Protein AF-A0A2D8UFT5-F1 (afdb_monomer)

Secondary structure (DSSP, 8-state):
-----EETTEEHHHHHHHTTSS---TTT--TTHHHHHHHHHTT-GGGGS----HHHHHHHHHT-S---TTPEEEESSS-EETTEESSS-EEEEPPTT----TT------

Solvent-accessible surface area (backbone atoms only — not comparable to full-atom values): 7137 Å² total; per-residue (Å²): 140,87,86,87,54,65,61,89,92,44,45,52,68,49,48,43,17,41,59,10,76,43,82,61,66,64,88,85,50,68,90,38,52,66,35,34,51,50,12,44,75,70,40,27,63,67,46,56,54,91,77,78,53,74,73,55,56,57,47,55,71,70,64,65,66,93,70,72,88,75,49,52,70,48,57,81,61,72,65,70,59,85,98,40,56,81,39,92,59,62,47,75,51,72,68,90,84,79,78,85,66,99,76,82,75,86,80,85,131

Radius of gyration: 21.39 Å; Cα contacts (8 Å, |Δi|>4): 99; chains: 1; bounding box: 54×32×55 Å

pLDDT: mean 72.57, std 20.05, range [33.19, 95.56]

Sequence (109 aa):
MVGVCFVGQQSLNAETIRQGGTLAYCKYSRDYIAQEAAAKWDKIGILLGQFVSPWDWWRVKRLHPPVAVNCRKNCRKGKAYGNTCVRVAYTCQKPQGALVTQDNTVTFG

Foldseek 3Di:
DDDWDDDVPDTPVLVCLLQVNDDDDPPVHDPNVVSVVNCLVVLHDPSVDDDDDPVRVVVVVVPDPPDPPQWQWDAPDQDDDPSDGPDPDTDTDHPPPDDDDPPPDDDDD

Structure (mmCIF, N/CA/C/O backbone):
data_AF-A0A2D8UFT5-F1
#
_entry.id   AF-A0A2D8UFT5-F1
#
loop_
_atom_site.group_PDB
_atom_site.id
_atom_site.type_symbol
_atom_site.label_atom_id
_atom_site.label_alt_id
_atom_site.label_comp_id
_atom_site.label_asym_id
_atom_site.label_entity_id
_atom_site.label_seq_id
_atom_site.pdbx_PDB_ins_code
_atom_site.Cartn_x
_atom_site.Cartn_y
_atom_site.Cartn_z
_atom_site.occupancy
_atom_site.B_iso_or_equiv
_atom_site.auth_seq_id
_atom_site.auth_comp_id
_atom_site.auth_asym_id
_atom_site.auth_atom_id
_atom_site.pdbx_PDB_model_num
ATOM 1 N N . MET A 1 1 ? -4.709 -20.581 4.344 1.00 63.56 1 MET A N 1
ATOM 2 C CA . MET A 1 1 ? -6.062 -20.019 4.559 1.00 63.56 1 MET A CA 1
ATOM 3 C C . MET A 1 1 ? -6.003 -18.503 4.449 1.00 63.56 1 MET A C 1
ATOM 5 O O . MET A 1 1 ? -4.962 -17.942 4.766 1.00 63.56 1 MET A O 1
ATOM 9 N N . VAL A 1 2 ? -7.075 -17.864 3.982 1.00 84.25 2 VAL A N 1
ATOM 10 C CA . VAL A 1 2 ? -7.260 -16.402 4.002 1.00 84.25 2 VAL A CA 1
ATOM 11 C C . VAL A 1 2 ? -8.457 -16.132 4.911 1.00 84.25 2 VAL A C 1
ATOM 13 O O . VAL A 1 2 ? -9.444 -16.857 4.814 1.00 84.25 2 VAL A O 1
ATOM 16 N N . GLY A 1 3 ? -8.356 -15.150 5.806 1.00 90.50 3 GLY A N 1
ATOM 17 C CA . GLY A 1 3 ? -9.395 -14.831 6.787 1.00 90.50 3 GLY A CA 1
ATOM 18 C C . GLY A 1 3 ? -9.626 -13.328 6.912 1.00 90.50 3 GLY A C 1
ATOM 19 O O . GLY A 1 3 ? -8.769 -12.526 6.534 1.00 90.50 3 GLY A O 1
ATOM 20 N N . VAL A 1 4 ? -10.795 -12.957 7.435 1.00 91.44 4 VAL A N 1
ATOM 21 C CA . VAL A 1 4 ? -11.152 -11.566 7.734 1.00 91.44 4 VAL A CA 1
ATOM 22 C C . VAL A 1 4 ? -11.251 -11.390 9.242 1.00 91.44 4 VAL A C 1
ATOM 24 O O . VAL A 1 4 ? -11.932 -12.164 9.909 1.00 91.44 4 VAL A O 1
ATOM 27 N N . CYS A 1 5 ? -10.566 -10.376 9.767 1.00 92.38 5 CYS A N 1
ATOM 28 C CA . CYS A 1 5 ? -10.551 -10.061 11.191 1.00 92.38 5 CYS A CA 1
ATOM 29 C C . CYS A 1 5 ? -11.449 -8.856 11.484 1.00 92.38 5 CYS A C 1
ATOM 31 O O . CYS A 1 5 ? -11.441 -7.869 10.737 1.00 92.38 5 CYS A O 1
ATOM 33 N N . PHE A 1 6 ? -12.184 -8.927 12.594 1.00 95.19 6 PHE A N 1
ATOM 34 C CA . PHE A 1 6 ? -13.106 -7.886 13.034 1.00 95.19 6 PHE A CA 1
ATOM 35 C C . PHE A 1 6 ? -12.846 -7.491 14.486 1.00 95.19 6 PHE A C 1
ATOM 37 O O . PHE A 1 6 ? -12.515 -8.334 15.318 1.00 95.19 6 PHE A O 1
ATOM 44 N N . VAL A 1 7 ? -13.050 -6.209 14.782 1.00 95.56 7 VAL A N 1
ATOM 45 C CA . VAL A 1 7 ? -13.190 -5.678 16.140 1.00 95.56 7 VAL A CA 1
ATOM 46 C C . VAL A 1 7 ? -14.600 -5.100 16.234 1.00 95.56 7 VAL A C 1
ATOM 48 O O . VAL A 1 7 ? -14.913 -4.078 15.622 1.00 95.56 7 VAL A O 1
ATOM 51 N N . GLY A 1 8 ? -15.495 -5.806 16.929 1.00 94.00 8 GLY A N 1
ATOM 52 C CA . GLY A 1 8 ? -16.927 -5.507 16.887 1.00 94.00 8 GLY A CA 1
ATOM 53 C C . GLY A 1 8 ? -17.478 -5.625 15.461 1.00 94.00 8 GLY A C 1
ATOM 54 O O . GLY A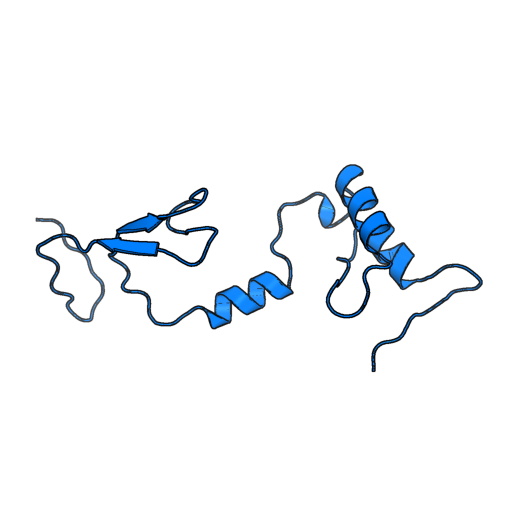 1 8 ? -17.388 -6.684 14.848 1.00 94.00 8 GLY A O 1
ATOM 55 N N . GLN A 1 9 ? -18.030 -4.531 14.933 1.00 91.56 9 GLN A N 1
ATOM 56 C CA . GLN A 1 9 ? -18.561 -4.452 13.562 1.00 91.56 9 GLN A CA 1
ATOM 57 C C . GLN A 1 9 ? -17.541 -3.908 12.543 1.00 91.56 9 GLN A C 1
ATOM 59 O O . GLN A 1 9 ? -17.836 -3.829 11.353 1.00 91.56 9 GLN A O 1
ATOM 64 N N . GLN A 1 10 ? -16.343 -3.511 12.983 1.00 91.19 10 GLN A N 1
ATOM 65 C CA . GLN A 1 10 ? -15.325 -2.942 12.100 1.00 91.19 10 GLN A CA 1
ATOM 66 C C . GLN A 1 10 ? -14.372 -4.022 11.594 1.00 91.19 10 GLN A C 1
ATOM 68 O O . GLN A 1 10 ? -13.798 -4.782 12.375 1.00 91.19 10 GLN A O 1
ATOM 73 N N . SER A 1 11 ? -14.168 -4.072 10.276 1.00 94.38 11 SER A N 1
ATOM 74 C CA . SER A 1 11 ? -13.145 -4.926 9.671 1.00 94.38 11 SER A CA 1
ATOM 75 C C . SER A 1 11 ? -11.774 -4.273 9.822 1.00 94.38 11 SER A C 1
ATOM 77 O O . SER A 1 11 ? -11.524 -3.219 9.235 1.00 94.38 11 SER A O 1
ATOM 79 N N . LEU A 1 12 ? -10.868 -4.927 10.553 1.00 93.88 12 LEU A N 1
ATOM 80 C CA . LEU A 1 12 ? -9.493 -4.447 10.726 1.00 93.88 12 LEU A CA 1
ATOM 81 C C . LEU A 1 12 ? -8.786 -4.326 9.369 1.00 93.88 12 LEU A C 1
ATOM 83 O O . LEU A 1 12 ? -8.119 -3.334 9.099 1.00 93.88 12 LEU A O 1
ATOM 87 N N . ASN A 1 13 ? -9.018 -5.301 8.487 1.00 93.19 13 ASN A N 1
ATOM 88 C CA . ASN A 1 13 ? -8.473 -5.318 7.132 1.00 93.19 13 ASN A CA 1
ATOM 89 C C . ASN A 1 13 ? -8.887 -4.073 6.333 1.00 93.19 13 ASN A C 1
ATOM 91 O O . ASN A 1 13 ? -8.057 -3.470 5.655 1.00 93.19 13 ASN A O 1
ATOM 95 N N . ALA A 1 14 ? -10.165 -3.686 6.415 1.00 93.88 14 ALA A N 1
ATOM 96 C CA . ALA A 1 14 ? -10.669 -2.501 5.726 1.00 93.88 14 ALA A CA 1
ATOM 97 C C . ALA A 1 14 ? -10.050 -1.221 6.298 1.00 93.88 14 ALA A C 1
ATOM 99 O O . ALA 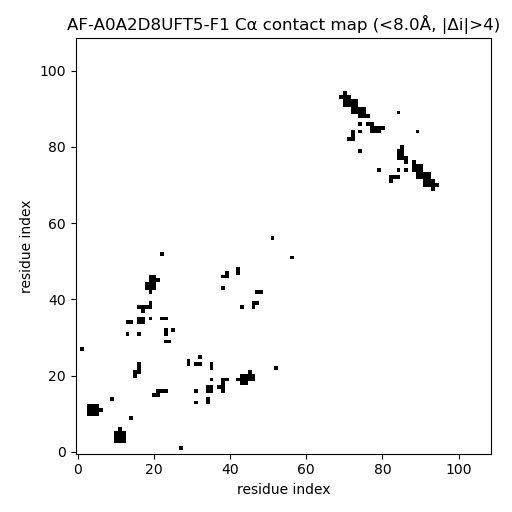A 1 14 ? -9.676 -0.324 5.543 1.00 93.88 14 ALA A O 1
ATOM 100 N N . GLU A 1 15 ? -9.921 -1.151 7.622 1.00 94.69 15 GLU A N 1
ATOM 101 C CA . GLU A 1 15 ? -9.434 0.040 8.306 1.00 94.69 15 GLU A CA 1
ATOM 102 C C . GLU A 1 15 ? -7.953 0.304 8.025 1.00 94.69 15 GLU A C 1
ATOM 104 O O . GLU A 1 15 ? -7.581 1.432 7.710 1.00 94.69 15 GLU A O 1
ATOM 109 N N . THR A 1 16 ? -7.103 -0.727 8.028 1.00 93.38 16 THR A N 1
ATOM 110 C CA . THR A 1 16 ? -5.678 -0.557 7.699 1.00 93.38 16 THR A CA 1
ATOM 111 C C . THR A 1 16 ? -5.469 -0.057 6.263 1.00 93.38 16 THR A C 1
ATOM 113 O O . THR A 1 16 ? -4.559 0.734 6.002 1.00 93.38 16 THR A O 1
ATOM 116 N N . ILE A 1 17 ? -6.324 -0.481 5.325 1.00 94.81 17 ILE A N 1
ATOM 117 C CA . ILE A 1 17 ? -6.298 0.002 3.936 1.00 94.81 17 ILE A CA 1
ATOM 118 C C . ILE A 1 17 ? -6.775 1.457 3.868 1.00 94.81 17 ILE A C 1
ATOM 120 O O . ILE A 1 17 ? -6.128 2.279 3.221 1.00 94.81 17 ILE A O 1
ATOM 124 N N . ARG A 1 18 ? -7.861 1.797 4.575 1.00 93.81 18 ARG A N 1
ATOM 125 C CA . ARG A 1 18 ? -8.406 3.162 4.642 1.00 93.81 18 ARG A CA 1
ATOM 126 C C . ARG A 1 18 ? -7.410 4.161 5.237 1.00 93.81 18 ARG A C 1
ATOM 128 O O . ARG A 1 18 ? -7.317 5.284 4.762 1.00 93.81 18 ARG A O 1
ATOM 135 N N . GLN A 1 19 ? -6.627 3.742 6.228 1.00 94.12 19 GLN A N 1
ATOM 136 C CA . GLN A 1 19 ? -5.546 4.545 6.814 1.00 94.12 19 GLN A CA 1
ATOM 137 C C . GLN A 1 19 ? -4.308 4.652 5.906 1.00 94.12 19 GLN A C 1
ATOM 139 O O . GLN A 1 19 ? -3.310 5.258 6.286 1.00 94.12 19 GLN A O 1
ATOM 144 N N . GLY A 1 20 ? -4.338 4.053 4.712 1.00 92.06 20 GLY A N 1
ATOM 145 C CA . GLY A 1 20 ? -3.274 4.172 3.723 1.00 92.06 20 GLY A CA 1
ATOM 146 C C . GLY A 1 20 ? -1.980 3.453 4.095 1.00 92.06 20 GLY A C 1
ATOM 147 O O . GLY A 1 20 ? -0.932 3.781 3.549 1.00 92.06 20 GLY A O 1
ATOM 148 N N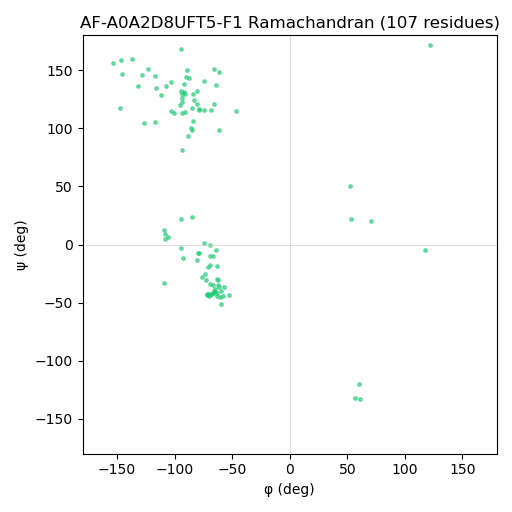 . GLY A 1 21 ? -2.029 2.481 5.012 1.00 88.88 21 GLY A N 1
ATOM 149 C CA . GLY A 1 21 ? -0.877 1.661 5.403 1.00 88.88 21 GLY A CA 1
ATOM 150 C C . GLY A 1 21 ? -0.750 0.351 4.620 1.00 88.88 21 GLY A C 1
ATOM 151 O O . GLY A 1 21 ? 0.258 -0.342 4.725 1.00 88.88 21 GLY A O 1
ATOM 152 N N . THR A 1 22 ? -1.771 -0.045 3.856 1.00 92.94 22 THR A N 1
ATOM 153 C CA . THR A 1 22 ? -1.826 -1.349 3.174 1.00 92.94 22 THR A CA 1
ATOM 154 C C . THR A 1 22 ? -2.551 -1.249 1.832 1.00 92.94 22 THR A C 1
ATOM 156 O O . THR A 1 22 ? -3.491 -0.477 1.676 1.00 92.94 22 THR A O 1
ATOM 159 N N . LEU A 1 23 ? -2.116 -2.052 0.857 1.00 92.88 23 LEU A N 1
ATOM 160 C CA . LEU A 1 23 ? -2.757 -2.194 -0.453 1.00 92.88 23 LEU A CA 1
ATOM 161 C C . LEU A 1 23 ? -3.864 -3.259 -0.441 1.00 92.88 23 LEU A C 1
ATOM 163 O O . LEU A 1 23 ? -3.681 -4.336 0.130 1.00 92.88 23 LEU A O 1
ATOM 167 N N . ALA A 1 24 ? -4.961 -3.027 -1.170 1.00 93.69 24 ALA A N 1
ATOM 168 C CA . ALA A 1 24 ? -6.005 -4.033 -1.355 1.00 93.69 24 ALA A CA 1
ATOM 169 C C . ALA A 1 24 ? -5.554 -5.138 -2.330 1.00 93.69 24 ALA A C 1
ATOM 171 O O . ALA A 1 24 ? -5.330 -4.911 -3.522 1.00 93.69 24 ALA A O 1
ATOM 172 N N . TYR A 1 25 ? -5.441 -6.376 -1.840 1.00 91.19 25 TYR A N 1
ATOM 173 C CA . TYR A 1 25 ? -5.003 -7.503 -2.665 1.00 91.19 25 TYR A CA 1
ATOM 174 C C . TYR A 1 25 ? -6.168 -8.204 -3.379 1.00 91.19 25 TY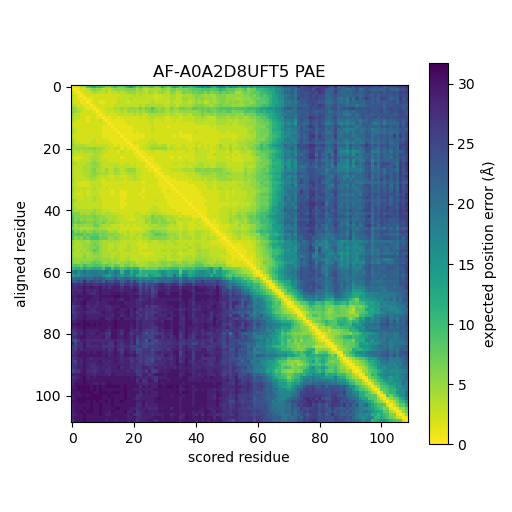R A C 1
ATOM 176 O O . TYR A 1 25 ? -6.766 -9.154 -2.874 1.00 91.19 25 TYR A O 1
ATOM 184 N N . CYS A 1 26 ? -6.432 -7.782 -4.616 1.00 90.44 26 CYS A N 1
ATOM 185 C CA . CYS A 1 26 ? -7.597 -8.205 -5.405 1.00 90.44 26 CYS A CA 1
ATOM 186 C C . CYS A 1 26 ? -7.605 -9.672 -5.886 1.00 90.44 26 CYS A C 1
ATOM 188 O O . CYS A 1 26 ? -8.539 -10.080 -6.577 1.00 90.44 26 CYS A O 1
ATOM 190 N N . LYS A 1 27 ? -6.575 -10.476 -5.578 1.00 89.50 27 LYS A N 1
ATOM 191 C CA . LYS A 1 27 ? -6.511 -11.886 -6.010 1.00 89.50 27 LYS A CA 1
ATOM 192 C C . LYS A 1 27 ? -7.550 -12.758 -5.302 1.00 89.50 27 LYS A C 1
ATOM 194 O O . LYS A 1 27 ? -8.023 -13.717 -5.902 1.00 89.50 27 LYS A O 1
ATOM 199 N N . TYR A 1 28 ? -7.860 -12.452 -4.042 1.00 87.94 28 TYR A N 1
ATOM 200 C CA . TYR A 1 28 ? -8.741 -13.282 -3.213 1.00 87.94 28 TYR A CA 1
ATOM 201 C C . TYR A 1 28 ? -10.099 -12.634 -2.938 1.00 87.94 28 TYR A C 1
ATOM 203 O O . TYR A 1 28 ? -11.091 -13.346 -2.853 1.00 87.94 28 TYR A O 1
ATOM 211 N N . SER A 1 29 ? -10.160 -11.306 -2.832 1.00 89.44 29 SER A N 1
ATOM 212 C CA . SER A 1 29 ? -11.413 -10.557 -2.699 1.00 89.44 29 SER A CA 1
ATOM 213 C C . SER A 1 29 ? -11.245 -9.135 -3.241 1.00 89.44 29 SER A C 1
ATOM 215 O O . SER A 1 29 ? -10.131 -8.617 -3.306 1.00 89.44 29 SER A O 1
ATOM 217 N N . ARG A 1 30 ? -12.358 -8.513 -3.643 1.00 92.62 30 ARG A N 1
ATOM 218 C CA . ARG A 1 30 ? -12.446 -7.130 -4.136 1.00 92.62 30 ARG A CA 1
ATOM 219 C C . ARG A 1 30 ? -13.126 -6.175 -3.150 1.00 92.62 30 ARG A C 1
ATOM 221 O O . ARG A 1 30 ? -13.294 -5.004 -3.476 1.00 92.62 30 ARG A O 1
ATOM 228 N N . ASP A 1 31 ? -13.465 -6.644 -1.953 1.00 92.81 31 ASP A N 1
ATOM 229 C CA . ASP A 1 31 ? -14.276 -5.896 -0.977 1.00 92.81 31 ASP A CA 1
ATOM 230 C C . ASP A 1 31 ? -13.608 -4.603 -0.478 1.00 92.81 31 ASP A C 1
ATOM 232 O O . ASP A 1 31 ? -14.281 -3.719 0.047 1.00 92.81 31 ASP A O 1
ATOM 236 N N . TYR A 1 32 ? -12.286 -4.480 -0.655 1.00 93.38 32 TYR A N 1
ATOM 237 C CA . TYR A 1 32 ? -11.486 -3.377 -0.114 1.00 93.38 32 TYR A CA 1
ATOM 238 C C . TYR A 1 32 ? -11.034 -2.324 -1.144 1.00 93.38 32 TYR A C 1
ATOM 240 O O . TYR A 1 32 ? -10.236 -1.441 -0.824 1.00 93.38 32 TYR A O 1
ATOM 248 N N . ILE A 1 33 ? -11.508 -2.409 -2.394 1.00 93.88 33 ILE A N 1
ATOM 249 C CA . ILE A 1 33 ? -11.093 -1.492 -3.474 1.00 93.88 33 ILE A CA 1
ATOM 250 C C . ILE A 1 33 ? -11.527 -0.050 -3.182 1.00 93.88 33 ILE A C 1
ATOM 252 O O . ILE A 1 33 ? -10.785 0.888 -3.470 1.00 93.88 33 ILE A O 1
ATOM 256 N N . ALA A 1 34 ? -12.715 0.138 -2.605 1.00 94.44 34 ALA A N 1
ATOM 257 C CA . ALA A 1 34 ? -13.246 1.469 -2.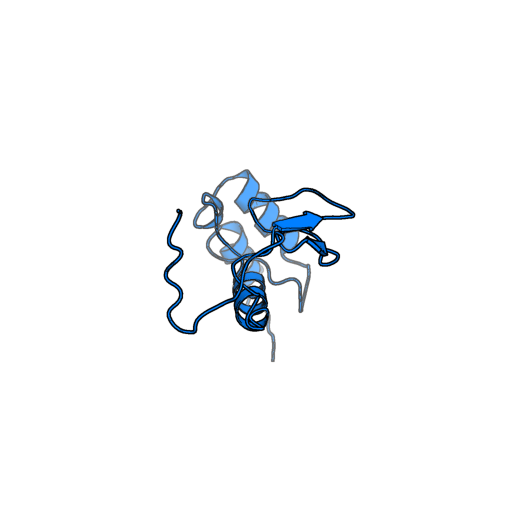316 1.00 94.44 34 ALA A CA 1
ATOM 258 C C . ALA A 1 34 ? -12.408 2.201 -1.254 1.00 94.44 34 ALA A C 1
ATOM 260 O O . ALA A 1 34 ? -12.127 3.388 -1.389 1.00 94.44 34 ALA A O 1
ATOM 261 N N . GLN A 1 35 ? -11.956 1.477 -0.233 1.00 94.81 35 GLN A N 1
ATOM 262 C CA . GLN A 1 35 ? -11.133 1.974 0.865 1.00 94.81 35 GLN A CA 1
ATOM 263 C C . GLN A 1 35 ? -9.746 2.367 0.357 1.00 94.81 35 GLN A C 1
ATOM 265 O O . GLN A 1 35 ? -9.237 3.424 0.715 1.00 94.81 35 GLN A O 1
ATOM 270 N N . GLU A 1 36 ? -9.157 1.551 -0.523 1.00 93.56 36 GLU A N 1
ATOM 271 C CA . GLU A 1 36 ? -7.882 1.877 -1.166 1.00 93.56 36 GLU A CA 1
ATOM 272 C C . GLU A 1 36 ? -8.015 3.109 -2.076 1.00 93.56 36 GLU A C 1
ATOM 274 O O . GLU A 1 36 ? -7.132 3.966 -2.090 1.00 93.56 36 GLU A O 1
ATOM 279 N N . ALA A 1 37 ? -9.112 3.216 -2.833 1.00 92.81 37 ALA A N 1
ATOM 280 C CA . ALA A 1 37 ? -9.377 4.367 -3.692 1.00 92.81 37 ALA A CA 1
ATOM 281 C C . ALA A 1 37 ? -9.531 5.660 -2.879 1.00 92.81 37 ALA A C 1
ATOM 283 O O . ALA A 1 37 ? -8.919 6.666 -3.236 1.00 92.81 37 ALA A O 1
ATOM 284 N N . ALA A 1 38 ? -10.272 5.613 -1.767 1.00 93.81 38 ALA A N 1
ATOM 285 C CA . ALA A 1 38 ? -10.405 6.735 -0.842 1.00 93.81 38 ALA A CA 1
ATOM 286 C C . ALA A 1 38 ? -9.039 7.154 -0.276 1.00 93.81 38 ALA A C 1
ATOM 288 O O . ALA A 1 38 ? -8.636 8.302 -0.426 1.00 93.81 38 ALA A O 1
ATOM 289 N N . ALA A 1 39 ? -8.260 6.206 0.249 1.00 93.12 39 ALA A N 1
ATOM 290 C CA . ALA A 1 39 ? -6.944 6.497 0.816 1.00 93.12 39 ALA A CA 1
ATOM 291 C C . ALA A 1 39 ? -5.936 7.038 -0.223 1.00 93.12 39 ALA A C 1
ATOM 293 O O . ALA A 1 39 ? -5.061 7.836 0.118 1.00 93.12 39 ALA A O 1
ATOM 294 N N . LYS A 1 40 ? -6.065 6.651 -1.502 1.00 90.75 40 LYS A N 1
ATOM 295 C CA . LYS A 1 40 ? -5.295 7.229 -2.620 1.00 90.75 40 LYS A CA 1
ATOM 296 C C . LYS A 1 40 ? -5.722 8.654 -2.957 1.00 90.75 40 LYS A C 1
ATOM 298 O O . LYS A 1 40 ? -4.858 9.486 -3.223 1.00 90.75 40 LYS A O 1
ATOM 303 N N . TRP A 1 41 ? -7.025 8.933 -2.987 1.00 92.56 41 TRP A N 1
ATOM 304 C CA . TRP A 1 41 ? -7.542 10.286 -3.216 1.00 92.56 41 TRP A CA 1
ATOM 305 C C . TRP A 1 41 ? -7.130 11.241 -2.101 1.00 92.56 41 TRP A C 1
ATOM 307 O O . TRP A 1 41 ? -6.651 12.338 -2.387 1.00 92.56 41 TRP A O 1
ATOM 317 N N . ASP A 1 42 ? -7.204 10.770 -0.860 1.00 93.06 42 ASP A N 1
ATOM 318 C CA . ASP A 1 42 ? -6.826 11.523 0.334 1.00 93.06 42 ASP A CA 1
ATOM 319 C C . ASP A 1 42 ? -5.302 11.563 0.556 1.00 93.06 42 ASP A C 1
ATOM 321 O O . ASP A 1 42 ? -4.812 12.288 1.420 1.00 93.06 42 ASP A O 1
ATOM 325 N N . LYS A 1 43 ? -4.537 10.805 -0.245 1.00 88.88 43 LYS A N 1
ATOM 326 C CA . LYS A 1 43 ? -3.070 10.706 -0.199 1.00 88.88 43 LYS A CA 1
ATOM 327 C C . LYS A 1 43 ? -2.537 10.374 1.201 1.00 88.88 43 LYS A C 1
ATOM 329 O O . LYS A 1 43 ? -1.627 11.029 1.710 1.00 88.88 43 LYS A O 1
ATOM 334 N N . ILE A 1 44 ? -3.102 9.342 1.820 1.00 90.75 44 ILE A N 1
ATOM 335 C CA . ILE A 1 44 ? -2.774 8.941 3.192 1.00 90.75 44 ILE A CA 1
ATOM 336 C C . ILE A 1 44 ? -1.656 7.890 3.194 1.00 90.75 44 ILE A C 1
ATOM 338 O O . ILE A 1 44 ? -1.655 6.951 2.396 1.00 90.75 44 ILE A O 1
ATOM 342 N N . GLY A 1 45 ? -0.709 8.023 4.125 1.00 88.88 45 GLY A N 1
ATOM 343 C CA . GLY A 1 45 ? 0.296 6.996 4.406 1.00 88.88 45 GLY A CA 1
ATOM 344 C C . GLY A 1 45 ? 1.195 6.682 3.207 1.00 88.88 45 GLY A C 1
ATOM 345 O O . GLY A 1 45 ? 1.704 7.580 2.537 1.00 88.88 45 GLY A O 1
ATOM 346 N N . ILE A 1 46 ? 1.390 5.392 2.920 1.00 88.25 46 ILE A N 1
ATOM 347 C CA . ILE A 1 46 ? 2.245 4.942 1.808 1.00 88.25 46 ILE A CA 1
ATOM 348 C C . ILE A 1 46 ? 1.642 5.270 0.436 1.00 88.25 46 ILE A C 1
ATOM 350 O O . ILE A 1 46 ? 2.360 5.294 -0.562 1.00 88.25 46 ILE A O 1
ATOM 354 N N . LEU A 1 47 ? 0.336 5.557 0.379 1.00 87.19 47 LEU A N 1
ATOM 355 C CA . LEU A 1 47 ? -0.383 5.881 -0.854 1.00 87.19 47 LEU A CA 1
ATOM 356 C C . LEU A 1 47 ? -0.173 7.334 -1.312 1.00 87.19 47 LEU A C 1
ATOM 358 O O . LEU A 1 47 ? -0.574 7.676 -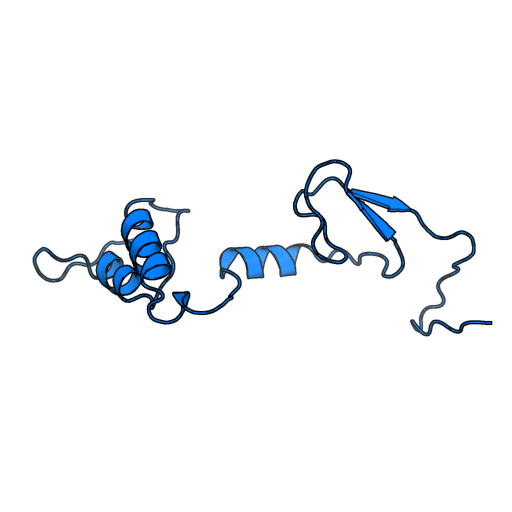2.422 1.00 87.19 47 LEU A O 1
ATOM 362 N N . LEU A 1 48 ? 0.486 8.172 -0.502 1.00 88.69 48 LEU A N 1
ATOM 363 C CA . LEU A 1 48 ? 0.942 9.512 -0.893 1.00 88.69 48 LEU A CA 1
ATOM 364 C C . LEU A 1 48 ? 2.044 9.463 -1.966 1.00 88.69 48 LEU A C 1
ATOM 366 O O . LEU A 1 48 ? 2.142 10.356 -2.809 1.00 88.69 48 LEU A O 1
ATOM 370 N N . GLY A 1 49 ? 2.904 8.444 -1.900 1.00 84.81 49 GLY A N 1
ATOM 371 C CA . GLY A 1 49 ? 4.096 8.318 -2.731 1.00 84.81 49 GLY A CA 1
ATOM 372 C C . GLY A 1 49 ? 3.886 7.481 -3.991 1.00 84.81 49 GLY A C 1
ATOM 373 O O . GLY A 1 49 ? 2.903 6.760 -4.151 1.00 84.81 49 GLY A O 1
ATOM 374 N N . GLN A 1 50 ? 4.868 7.536 -4.891 1.00 83.12 50 GLN A N 1
ATOM 375 C CA . GLN A 1 50 ? 4.957 6.579 -5.990 1.00 83.12 50 GLN A CA 1
ATOM 376 C C . GLN A 1 50 ? 5.648 5.315 -5.496 1.00 83.12 50 GLN A C 1
ATOM 378 O O . GLN A 1 50 ? 6.777 5.365 -5.011 1.00 83.12 50 GLN A O 1
ATOM 383 N N . PHE A 1 51 ? 4.990 4.173 -5.646 1.00 86.25 51 PHE A N 1
ATOM 38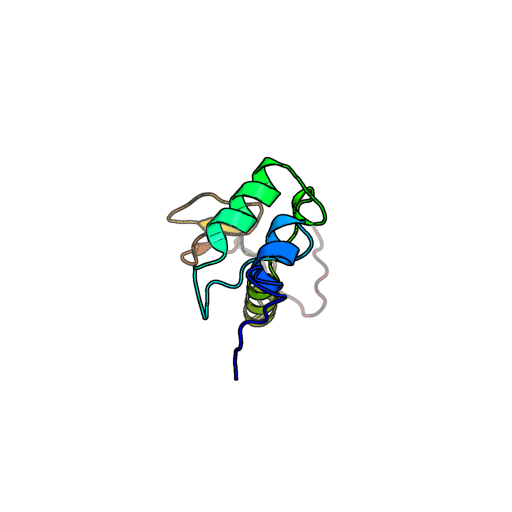4 C CA . PHE A 1 51 ? 5.587 2.889 -5.323 1.00 86.25 51 PHE A CA 1
ATOM 385 C C . PHE A 1 51 ? 5.073 1.798 -6.256 1.00 86.25 51 PHE A C 1
ATOM 387 O O . PHE A 1 51 ? 4.021 1.918 -6.886 1.00 86.25 51 PHE A O 1
ATOM 394 N N . VAL A 1 52 ? 5.846 0.722 -6.353 1.00 84.56 52 VAL A N 1
ATOM 395 C CA . VAL A 1 52 ? 5.476 -0.465 -7.121 1.00 84.56 52 VAL A CA 1
ATOM 396 C C . VAL A 1 52 ? 4.757 -1.424 -6.187 1.00 84.56 52 VAL A C 1
ATOM 398 O O . VAL A 1 52 ? 5.245 -1.722 -5.097 1.00 84.56 52 VAL A O 1
ATOM 401 N N . SER A 1 53 ? 3.603 -1.930 -6.614 1.00 86.44 53 SER A N 1
ATOM 402 C CA . SER A 1 53 ? 2.875 -2.915 -5.823 1.00 86.44 53 SER A CA 1
ATOM 403 C C . SER A 1 53 ? 3.720 -4.193 -5.620 1.00 86.44 53 SER A C 1
ATOM 405 O O . SER A 1 53 ? 4.485 -4.587 -6.511 1.00 86.44 53 SER A O 1
ATOM 407 N N . PRO A 1 54 ? 3.578 -4.902 -4.485 1.00 85.12 54 PRO A N 1
ATOM 408 C CA . PRO A 1 54 ? 4.370 -6.103 -4.214 1.00 85.12 54 PRO A CA 1
ATOM 409 C C . PRO A 1 54 ? 4.234 -7.189 -5.293 1.00 85.12 54 PRO A C 1
ATOM 411 O O . PRO A 1 54 ? 5.208 -7.854 -5.648 1.00 85.12 54 PRO A O 1
ATOM 414 N N . TRP A 1 55 ? 3.035 -7.356 -5.861 1.00 85.06 55 TRP A N 1
ATOM 415 C CA . TRP A 1 55 ? 2.791 -8.349 -6.909 1.00 85.06 55 TRP A CA 1
ATOM 416 C C . TRP A 1 55 ? 3.405 -7.961 -8.258 1.00 85.06 55 TRP A C 1
ATOM 418 O O . TRP A 1 55 ? 3.803 -8.848 -9.017 1.00 85.06 55 TRP A O 1
ATOM 428 N N . ASP A 1 56 ? 3.520 -6.666 -8.559 1.00 84.06 56 ASP A N 1
ATOM 429 C CA . ASP A 1 56 ? 4.222 -6.191 -9.753 1.00 84.06 56 ASP A CA 1
ATOM 430 C C . ASP A 1 56 ? 5.731 -6.372 -9.612 1.00 84.06 56 ASP A C 1
ATOM 432 O O . ASP A 1 56 ? 6.364 -6.917 -10.519 1.00 84.06 56 ASP A O 1
ATOM 436 N N . TRP A 1 57 ? 6.295 -6.043 -8.446 1.00 81.38 57 TRP A N 1
ATOM 437 C CA . TRP A 1 57 ? 7.713 -6.263 -8.141 1.00 81.38 57 TRP A CA 1
ATOM 438 C C . TRP A 1 57 ? 8.141 -7.718 -8.390 1.00 81.38 57 TRP A C 1
ATOM 440 O O . TRP A 1 57 ? 9.165 -7.990 -9.023 1.00 81.38 57 TRP A O 1
ATOM 450 N N . TRP A 1 58 ? 7.318 -8.679 -7.963 1.00 78.31 58 TRP A N 1
ATOM 451 C CA . TRP A 1 58 ? 7.606 -10.106 -8.136 1.00 78.31 58 TRP A CA 1
ATOM 452 C C . TRP A 1 58 ? 7.430 -10.601 -9.570 1.00 78.31 58 TRP A C 1
ATOM 454 O O . TRP A 1 58 ? 8.028 -11.611 -9.951 1.00 78.31 58 TRP A O 1
ATOM 464 N N . ARG A 1 59 ? 6.594 -9.938 -10.376 1.00 78.25 59 ARG A N 1
ATOM 465 C CA . ARG A 1 59 ? 6.495 -10.238 -11.809 1.00 78.25 59 ARG A CA 1
ATOM 466 C C . ARG A 1 59 ? 7.738 -9.758 -12.542 1.00 78.25 59 ARG A C 1
ATOM 468 O O . ARG A 1 59 ? 8.283 -10.521 -13.327 1.00 78.25 59 ARG A O 1
ATOM 475 N N . VAL A 1 60 ? 8.231 -8.561 -12.230 1.00 67.19 60 VAL A N 1
ATOM 476 C CA . VAL A 1 60 ? 9.427 -7.996 -12.874 1.00 67.19 60 VAL A CA 1
ATOM 477 C C . VAL A 1 60 ? 10.661 -8.878 -12.651 1.00 67.19 60 VAL A C 1
ATOM 479 O O . VAL A 1 60 ? 11.336 -9.207 -13.620 1.00 67.19 60 VAL A O 1
ATOM 482 N N . LYS A 1 61 ? 10.910 -9.372 -11.427 1.00 61.44 61 LYS A N 1
ATOM 483 C CA . LYS A 1 61 ? 12.044 -10.288 -11.171 1.00 61.44 61 LYS A CA 1
ATOM 484 C C . LYS A 1 61 ? 11.963 -11.617 -11.931 1.00 61.44 61 LYS A C 1
ATOM 486 O O . LYS A 1 61 ? 12.995 -12.185 -12.269 1.00 61.44 61 LYS A O 1
ATOM 491 N N . ARG A 1 62 ? 10.753 -12.114 -12.203 1.00 56.31 62 ARG A N 1
ATOM 492 C CA . ARG A 1 62 ? 10.536 -13.343 -12.988 1.00 56.31 62 ARG A CA 1
ATOM 493 C C . ARG A 1 62 ? 10.631 -13.121 -14.500 1.00 56.31 62 ARG A C 1
ATOM 495 O O . ARG A 1 62 ? 10.727 -14.090 -15.241 1.00 56.31 62 ARG A O 1
ATOM 502 N N . LEU A 1 63 ? 10.622 -11.867 -14.952 1.00 55.62 63 LEU A N 1
ATOM 503 C CA . LEU A 1 63 ? 10.738 -11.475 -16.357 1.00 55.62 63 LEU A CA 1
ATOM 504 C C . LEU A 1 63 ? 12.183 -11.141 -16.771 1.00 55.62 63 LEU A C 1
ATOM 506 O O . LEU A 1 63 ? 12.371 -10.469 -17.782 1.00 55.62 63 LEU A O 1
ATOM 510 N N . HIS A 1 64 ? 13.199 -11.633 -16.053 1.00 49.22 64 HIS A N 1
ATOM 511 C CA . HIS A 1 64 ? 14.573 -11.688 -16.563 1.00 49.22 64 HIS A CA 1
ATOM 512 C C . HIS A 1 64 ? 14.876 -13.052 -17.224 1.00 49.22 64 HIS A C 1
ATOM 514 O O . HIS A 1 64 ? 15.542 -13.887 -16.617 1.00 49.22 64 HIS A O 1
ATOM 520 N N . PRO A 1 65 ? 14.491 -13.307 -18.487 1.00 53.12 65 PRO A N 1
ATOM 521 C CA . PRO A 1 65 ? 15.459 -13.862 -19.421 1.00 53.12 65 PRO A CA 1
ATOM 522 C C . PRO A 1 65 ? 16.553 -12.802 -19.661 1.00 53.12 65 PRO A C 1
ATOM 524 O O . PRO A 1 65 ? 16.256 -11.607 -19.561 1.00 53.12 65 PRO A O 1
ATOM 527 N N . PRO A 1 66 ? 17.803 -13.176 -19.978 1.00 48.53 66 PRO A N 1
ATOM 528 C CA . PRO A 1 66 ? 18.831 -12.206 -20.340 1.00 48.53 66 PRO A CA 1
ATOM 529 C C . PRO A 1 66 ? 18.377 -11.459 -21.602 1.00 48.53 66 PRO A C 1
ATOM 531 O O . PRO A 1 66 ? 18.466 -11.965 -22.719 1.00 48.53 66 PRO A O 1
ATOM 534 N N . VAL A 1 67 ? 17.813 -10.263 -21.434 1.00 51.28 67 VAL A N 1
ATOM 535 C CA . VAL A 1 67 ? 17.428 -9.411 -22.557 1.00 51.28 67 VAL A CA 1
ATOM 536 C C . VAL A 1 67 ? 18.704 -8.753 -23.058 1.00 51.28 67 VAL A C 1
ATOM 538 O O . VAL A 1 67 ? 19.328 -7.984 -22.332 1.00 51.28 67 VAL A O 1
ATOM 541 N N . ALA A 1 68 ? 19.081 -9.069 -24.298 1.00 54.66 68 ALA A N 1
ATOM 542 C CA . ALA A 1 68 ? 20.191 -8.447 -25.007 1.00 54.66 68 ALA A CA 1
ATOM 543 C C . ALA A 1 68 ? 20.129 -6.915 -24.856 1.00 54.66 68 ALA A C 1
ATOM 545 O O . ALA A 1 68 ? 19.190 -6.258 -25.313 1.00 54.66 68 ALA A O 1
ATOM 546 N N . VAL A 1 69 ? 21.135 -6.370 -24.175 1.00 52.47 69 VAL A N 1
ATOM 547 C CA . VAL A 1 69 ? 21.167 -5.012 -23.608 1.00 52.47 69 VAL A CA 1
ATOM 548 C C . VAL A 1 69 ? 21.179 -3.912 -24.683 1.00 52.47 69 VAL A C 1
ATOM 550 O O . VAL A 1 69 ? 20.967 -2.746 -24.375 1.00 52.47 69 VAL A O 1
ATOM 553 N N . ASN A 1 70 ? 21.355 -4.254 -25.964 1.00 59.56 70 ASN A N 1
ATOM 554 C CA . ASN A 1 70 ? 21.517 -3.271 -27.041 1.00 59.56 70 ASN A CA 1
ATOM 555 C C . ASN A 1 70 ? 20.325 -3.127 -27.997 1.00 59.56 70 ASN A C 1
ATOM 557 O O . ASN A 1 70 ? 20.456 -2.470 -29.031 1.00 59.56 70 ASN A O 1
ATOM 561 N N . CYS A 1 71 ? 19.174 -3.733 -27.702 1.00 56.56 71 CYS A N 1
ATOM 562 C CA . CYS A 1 71 ? 18.070 -3.688 -28.650 1.00 56.56 71 CYS A CA 1
ATOM 563 C C . CYS A 1 71 ? 17.083 -2.543 -28.396 1.00 56.56 71 CYS A C 1
ATOM 565 O O . CYS A 1 71 ? 16.439 -2.478 -27.345 1.00 56.56 71 CYS A O 1
ATOM 567 N N . ARG A 1 72 ? 16.891 -1.682 -29.406 1.00 60.47 72 ARG A N 1
ATOM 568 C CA . ARG A 1 72 ? 15.848 -0.649 -29.402 1.00 60.47 72 ARG A CA 1
ATOM 569 C C . ARG A 1 72 ? 14.479 -1.328 -29.497 1.00 60.47 72 ARG A C 1
ATOM 571 O O . ARG A 1 72 ? 14.178 -2.010 -30.480 1.00 60.47 72 ARG A O 1
ATOM 578 N N . LYS A 1 73 ? 13.660 -1.179 -28.451 1.00 60.22 73 LYS A N 1
ATOM 579 C CA . LYS A 1 73 ? 12.323 -1.785 -28.386 1.00 60.22 73 LYS A CA 1
ATOM 580 C C . LYS A 1 73 ? 11.306 -0.887 -29.082 1.00 60.22 73 LYS A C 1
ATOM 582 O O . LYS A 1 73 ? 11.034 0.213 -28.611 1.00 60.22 73 LYS A O 1
ATOM 587 N N . ASN A 1 74 ? 10.686 -1.392 -30.144 1.00 64.69 74 ASN A N 1
ATOM 588 C CA . ASN A 1 74 ? 9.560 -0.728 -30.795 1.00 64.69 74 ASN A CA 1
ATOM 589 C C . ASN A 1 74 ? 8.256 -1.389 -30.327 1.00 64.69 74 ASN A C 1
ATOM 591 O O . ASN A 1 74 ? 8.006 -2.566 -30.609 1.00 64.69 74 ASN A O 1
ATOM 595 N N . CYS A 1 75 ? 7.430 -0.645 -29.588 1.00 61.25 75 CYS A N 1
ATOM 596 C CA . CYS A 1 75 ? 6.137 -1.121 -29.099 1.00 61.25 75 CYS A CA 1
ATOM 597 C C . CYS A 1 75 ? 5.093 -1.023 -30.221 1.00 61.25 75 CYS A C 1
ATOM 599 O O . CYS A 1 75 ? 4.825 0.069 -30.715 1.00 61.25 75 CYS A O 1
ATOM 601 N N . ARG A 1 76 ? 4.471 -2.143 -30.620 1.00 58.44 76 ARG A N 1
ATOM 602 C CA . ARG A 1 76 ? 3.469 -2.135 -31.709 1.00 58.44 76 ARG A CA 1
ATOM 603 C C . ARG A 1 76 ? 2.104 -1.582 -31.275 1.00 58.44 76 ARG A C 1
ATOM 605 O O . ARG A 1 76 ? 1.366 -1.073 -32.110 1.00 58.44 76 ARG A O 1
ATOM 612 N N . LYS A 1 77 ? 1.742 -1.711 -29.989 1.00 51.19 77 LYS A N 1
ATOM 613 C CA . LYS A 1 77 ? 0.474 -1.216 -29.413 1.00 51.19 77 LYS A CA 1
ATOM 614 C C . LYS A 1 77 ? 0.656 -0.782 -27.949 1.00 51.19 77 LYS A C 1
ATOM 616 O O . LYS A 1 77 ? 0.922 -1.627 -27.096 1.00 51.19 77 LYS A O 1
ATOM 621 N N . GLY A 1 78 ? 0.437 0.502 -27.649 1.00 54.69 78 GLY A N 1
ATOM 622 C CA . GLY A 1 78 ? 0.423 1.068 -26.286 1.00 54.69 78 GLY A CA 1
ATOM 623 C C . GLY A 1 78 ? 1.443 2.191 -26.051 1.00 54.69 78 GLY A C 1
ATOM 624 O O . GLY A 1 78 ? 2.284 2.455 -26.905 1.00 54.69 78 GLY A O 1
ATOM 625 N N . LYS A 1 79 ? 1.355 2.859 -24.889 1.00 48.66 79 LYS A N 1
ATOM 626 C CA . LYS A 1 79 ? 2.312 3.900 -24.476 1.00 48.66 79 LYS A CA 1
ATOM 627 C C . LYS A 1 79 ? 3.644 3.268 -24.045 1.00 48.66 79 LYS A C 1
ATOM 629 O O . LYS A 1 79 ? 3.647 2.213 -23.407 1.00 48.66 79 LYS A O 1
ATOM 634 N N . ALA A 1 80 ? 4.754 3.908 -24.402 1.00 55.78 80 ALA A N 1
ATOM 635 C CA . ALA A 1 80 ? 6.090 3.549 -23.935 1.00 55.78 80 ALA A CA 1
ATOM 636 C C . ALA A 1 80 ? 6.418 4.316 -22.646 1.00 55.78 80 ALA A C 1
ATOM 638 O O . ALA A 1 80 ? 6.035 5.478 -22.506 1.00 55.78 80 ALA A O 1
ATOM 639 N N . TYR A 1 81 ? 7.133 3.675 -21.723 1.00 50.19 81 TYR A N 1
ATOM 640 C CA . TYR A 1 81 ? 7.749 4.336 -20.573 1.00 50.19 81 TYR A CA 1
ATOM 641 C C . TYR A 1 81 ? 9.236 3.965 -20.551 1.00 50.19 81 TYR A C 1
ATOM 643 O O . TYR A 1 81 ? 9.600 2.824 -20.249 1.00 50.19 81 TYR A O 1
ATOM 651 N N . GLY A 1 82 ? 10.092 4.906 -20.961 1.00 64.19 82 GLY A N 1
ATOM 652 C CA . GLY A 1 82 ? 11.518 4.654 -21.188 1.00 64.19 82 GLY A CA 1
ATOM 653 C C . GLY A 1 82 ? 11.757 3.527 -22.204 1.00 64.19 82 GLY A C 1
ATOM 654 O O . GLY A 1 82 ? 11.110 3.472 -23.248 1.00 64.19 82 GLY A O 1
ATOM 655 N N . ASN A 1 83 ? 12.638 2.581 -21.865 1.00 59.41 83 ASN A N 1
ATOM 656 C CA . ASN A 1 83 ? 12.984 1.418 -22.702 1.00 59.41 83 ASN A CA 1
ATOM 657 C C . ASN A 1 83 ? 12.019 0.225 -22.522 1.00 59.41 83 ASN A C 1
ATOM 659 O O . ASN A 1 83 ? 12.391 -0.935 -22.748 1.00 59.41 83 ASN A O 1
ATOM 663 N N . THR A 1 84 ? 10.788 0.482 -22.070 1.00 51.91 84 THR A N 1
ATOM 664 C CA . THR A 1 84 ? 9.824 -0.558 -21.689 1.00 51.91 84 THR A CA 1
ATOM 665 C C . THR A 1 84 ? 8.455 -0.315 -22.323 1.00 51.91 84 THR A C 1
ATOM 667 O O . THR A 1 84 ? 7.943 0.805 -22.342 1.00 51.91 84 THR A O 1
ATOM 670 N N . CYS A 1 85 ? 7.844 -1.390 -22.832 1.00 61.28 85 CYS A N 1
ATOM 671 C CA . CYS A 1 85 ? 6.478 -1.382 -23.352 1.00 61.28 85 CYS A CA 1
ATOM 672 C C . CYS A 1 85 ? 5.495 -1.814 -22.257 1.00 61.28 85 CYS A C 1
ATOM 674 O O . CYS A 1 85 ? 5.693 -2.847 -21.622 1.00 61.28 85 CYS A O 1
ATOM 676 N N . VAL A 1 86 ? 4.404 -1.063 -22.077 1.00 55.59 86 VAL A N 1
ATOM 677 C CA . VAL A 1 86 ? 3.353 -1.371 -21.083 1.00 55.59 86 VAL A CA 1
ATOM 678 C C . VAL A 1 86 ? 2.515 -2.607 -21.479 1.00 55.59 86 VAL A C 1
ATOM 680 O O . VAL A 1 86 ? 1.887 -3.233 -20.629 1.00 55.59 86 VAL A O 1
ATOM 683 N N . ARG A 1 87 ? 2.528 -3.014 -22.760 1.00 50.53 87 ARG A N 1
ATOM 684 C CA . ARG A 1 87 ? 1.992 -4.302 -23.246 1.00 50.53 87 ARG A CA 1
ATOM 685 C C . ARG A 1 87 ? 3.118 -5.153 -23.841 1.00 50.53 87 ARG A C 1
ATOM 687 O O . ARG A 1 87 ? 4.025 -4.623 -24.473 1.00 50.53 87 ARG A O 1
ATOM 694 N N . VAL A 1 88 ? 3.030 -6.473 -23.663 1.00 53.78 88 VAL A N 1
ATOM 695 C CA . VAL A 1 88 ? 4.129 -7.447 -23.868 1.00 53.78 88 VAL A CA 1
ATOM 696 C C . VAL A 1 88 ? 4.544 -7.635 -25.343 1.00 53.78 88 VAL A C 1
ATOM 698 O O . VAL A 1 88 ? 5.580 -8.227 -25.620 1.00 53.78 88 VAL A O 1
ATOM 701 N N . ALA A 1 89 ? 3.792 -7.105 -26.313 1.00 52.75 89 ALA A N 1
ATOM 702 C CA . ALA A 1 89 ? 4.138 -7.221 -27.731 1.00 52.75 89 ALA A CA 1
ATOM 703 C C . ALA A 1 89 ? 5.119 -6.116 -28.170 1.00 52.75 89 ALA A C 1
ATOM 705 O O . ALA A 1 89 ? 4.709 -4.995 -28.493 1.00 52.75 89 ALA A O 1
ATOM 706 N N . TYR A 1 90 ? 6.411 -6.446 -28.222 1.00 58.47 90 TYR A N 1
ATOM 707 C CA . TYR A 1 90 ? 7.460 -5.580 -28.767 1.00 58.47 90 TYR A CA 1
ATOM 708 C C . TYR A 1 90 ? 8.231 -6.268 -29.896 1.00 58.47 90 TYR A C 1
ATOM 710 O O . TYR A 1 90 ? 8.369 -7.488 -29.924 1.00 58.47 90 TYR A O 1
ATOM 718 N N . THR A 1 91 ? 8.752 -5.469 -30.827 1.00 59.56 91 THR A N 1
ATOM 719 C CA . THR A 1 91 ? 9.763 -5.911 -31.796 1.00 59.56 91 THR A CA 1
ATOM 720 C C . THR A 1 91 ? 11.109 -5.309 -31.461 1.00 59.56 91 THR A C 1
ATOM 722 O O . THR A 1 91 ? 11.199 -4.122 -31.148 1.00 59.56 91 THR A O 1
ATOM 725 N N . CYS A 1 92 ? 12.144 -6.133 -31.541 1.00 54.47 92 CYS A N 1
ATOM 726 C CA . CYS A 1 92 ? 13.526 -5.747 -31.325 1.00 54.47 92 CYS A CA 1
ATOM 727 C C . CYS A 1 92 ? 14.182 -5.441 -32.683 1.00 54.47 92 CYS A C 1
ATOM 729 O O . CYS A 1 92 ? 14.211 -6.309 -33.553 1.00 54.47 92 CYS A O 1
ATOM 731 N N . GLN A 1 93 ? 14.677 -4.211 -32.874 1.00 61.12 93 GLN A N 1
ATOM 732 C CA . GLN A 1 93 ? 15.545 -3.854 -34.000 1.00 61.12 93 GLN A CA 1
ATOM 733 C C . GLN A 1 93 ? 16.996 -3.760 -33.515 1.00 61.12 93 GLN A C 1
ATOM 735 O O . GLN A 1 93 ? 17.328 -2.902 -32.695 1.00 61.12 93 GLN A O 1
ATOM 740 N N . LYS A 1 94 ? 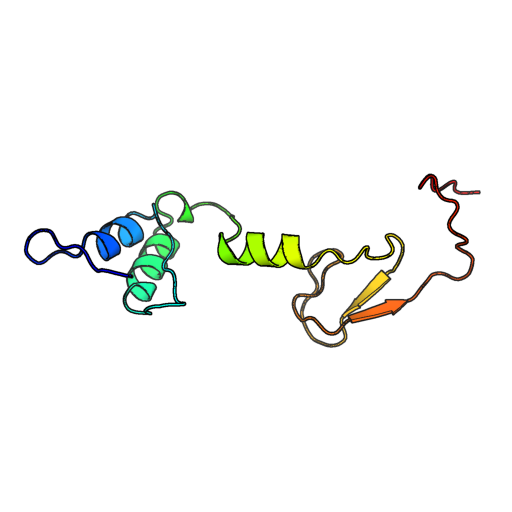17.855 -4.658 -34.010 1.00 52.53 94 LYS A N 1
ATOM 741 C CA . LYS A 1 94 ? 19.295 -4.650 -33.725 1.00 52.53 94 LYS A CA 1
ATOM 742 C C . LYS A 1 94 ? 19.984 -3.609 -34.627 1.00 52.53 94 LYS A C 1
ATOM 744 O O . LYS A 1 94 ? 19.722 -3.632 -35.831 1.00 52.53 94 LYS A O 1
ATOM 749 N N . PRO A 1 95 ? 20.851 -2.721 -34.104 1.00 52.78 95 PRO A N 1
ATOM 750 C CA . PRO A 1 95 ? 21.688 -1.882 -34.958 1.00 52.78 95 PRO A CA 1
ATOM 751 C C . PRO A 1 95 ? 22.657 -2.769 -35.756 1.00 52.78 95 PRO A C 1
ATOM 753 O O . PRO A 1 95 ? 23.210 -3.740 -35.228 1.00 52.78 95 PRO A O 1
ATOM 756 N N . GLN A 1 96 ? 22.827 -2.474 -37.043 1.00 47.34 96 GLN A N 1
ATOM 757 C CA . GLN A 1 96 ? 23.755 -3.201 -37.910 1.00 47.34 96 GLN A CA 1
ATOM 758 C C . GLN A 1 96 ? 25.190 -2.940 -37.421 1.00 47.34 96 GLN A C 1
ATOM 760 O O . GLN A 1 96 ? 25.598 -1.789 -37.330 1.00 47.34 96 GLN A O 1
ATOM 765 N N . GLY A 1 97 ? 25.927 -4.000 -37.064 1.00 51.81 97 GLY A N 1
ATOM 766 C CA . GLY A 1 97 ? 27.354 -3.922 -36.706 1.00 51.81 97 GLY A CA 1
ATOM 767 C C . GLY A 1 97 ? 27.755 -4.329 -35.280 1.00 51.81 97 GLY A C 1
ATOM 768 O O . GLY A 1 97 ? 28.943 -4.407 -35.000 1.00 51.81 97 GLY A O 1
ATOM 769 N N . ALA A 1 98 ? 26.827 -4.648 -34.370 1.00 44.50 98 ALA A N 1
ATOM 770 C CA . ALA A 1 98 ? 27.209 -5.042 -33.006 1.00 44.50 98 ALA A CA 1
ATOM 771 C C . ALA A 1 98 ? 27.527 -6.551 -32.889 1.00 44.50 98 ALA A C 1
ATOM 773 O O . ALA A 1 98 ? 26.611 -7.384 -32.773 1.00 44.50 98 ALA A O 1
ATOM 774 N N . LEU A 1 99 ? 28.821 -6.892 -32.887 1.00 40.22 99 LEU A N 1
ATOM 775 C CA . LEU A 1 99 ? 29.348 -8.133 -32.310 1.00 40.22 99 LEU A CA 1
ATOM 776 C C . LEU A 1 99 ? 29.562 -7.910 -30.806 1.00 40.22 99 LEU A C 1
ATOM 778 O O . LEU A 1 99 ? 30.132 -6.905 -30.396 1.00 40.22 99 LEU A O 1
ATOM 782 N N . VAL A 1 100 ? 29.038 -8.818 -29.985 1.00 41.34 100 VAL A N 1
ATOM 783 C CA . VAL A 1 100 ? 29.141 -8.771 -28.521 1.00 41.34 100 VAL A CA 1
ATOM 784 C C . VAL A 1 100 ? 30.394 -9.549 -28.129 1.00 41.34 100 VAL A C 1
ATOM 786 O O . VAL A 1 100 ? 30.427 -10.759 -28.334 1.00 41.34 100 VAL A O 1
ATOM 789 N N . THR A 1 101 ? 31.411 -8.891 -27.579 1.00 39.88 101 THR A N 1
ATOM 790 C CA . THR A 1 101 ? 32.448 -9.571 -26.789 1.00 39.88 101 THR A CA 1
ATOM 791 C C . THR A 1 101 ? 32.015 -9.618 -25.322 1.00 39.88 101 THR A C 1
ATOM 793 O O . THR A 1 101 ? 31.238 -8.780 -24.863 1.00 39.88 101 THR A O 1
ATOM 796 N N . GLN A 1 102 ? 32.454 -10.657 -24.608 1.00 44.00 102 GLN A N 1
ATOM 797 C CA . GLN A 1 102 ? 31.905 -11.114 -23.321 1.00 44.00 102 GLN A CA 1
ATOM 798 C C . GLN A 1 102 ? 32.025 -10.133 -22.140 1.00 44.00 102 GLN A C 1
ATOM 800 O O . GLN A 1 102 ? 31.431 -10.396 -21.097 1.00 44.00 102 GLN A O 1
ATOM 805 N N . ASP A 1 103 ? 32.685 -8.988 -22.313 1.00 40.53 103 ASP A N 1
ATOM 806 C CA . ASP A 1 103 ? 33.044 -8.099 -21.203 1.00 40.53 103 ASP A CA 1
ATOM 807 C C . ASP A 1 103 ? 32.261 -6.775 -21.159 1.00 40.53 103 ASP A C 1
ATOM 809 O O . ASP A 1 103 ? 32.576 -5.892 -20.368 1.00 40.53 103 ASP A O 1
ATOM 813 N N . ASN A 1 104 ? 31.176 -6.642 -21.936 1.00 49.91 104 ASN A N 1
ATOM 814 C CA . ASN A 1 104 ? 30.190 -5.551 -21.811 1.00 49.91 104 ASN A CA 1
ATOM 815 C C . ASN A 1 104 ? 30.747 -4.107 -21.829 1.00 49.91 104 ASN A C 1
ATOM 817 O O . ASN A 1 104 ? 30.061 -3.176 -21.402 1.00 49.91 104 ASN A O 1
ATOM 821 N N . THR A 1 105 ? 31.935 -3.870 -22.376 1.00 33.19 105 THR A N 1
ATOM 822 C CA . THR A 1 105 ? 32.453 -2.520 -22.623 1.00 33.19 105 THR A CA 1
ATOM 823 C C . THR A 1 105 ? 32.121 -2.092 -24.049 1.00 33.19 105 THR A C 1
ATOM 825 O O . THR A 1 105 ? 32.611 -2.658 -25.022 1.00 33.19 105 THR A O 1
ATOM 828 N N . VAL A 1 106 ? 31.257 -1.083 -24.178 1.00 41.00 106 VAL A N 1
ATOM 829 C CA . VAL A 1 106 ? 30.944 -0.441 -25.461 1.00 41.00 106 VAL A CA 1
ATOM 830 C C . VAL A 1 106 ? 32.007 0.623 -25.726 1.00 41.00 106 VAL A C 1
ATOM 832 O O . VAL A 1 106 ? 31.999 1.670 -25.083 1.00 41.00 106 VAL A O 1
ATOM 835 N N . THR A 1 107 ? 32.928 0.364 -26.651 1.00 37.28 107 THR A N 1
ATOM 836 C CA . THR A 1 107 ? 33.839 1.389 -27.180 1.00 37.28 107 THR A CA 1
ATOM 837 C C . THR A 1 107 ? 33.197 2.035 -28.405 1.00 37.28 107 THR A C 1
ATOM 839 O O . THR A 1 107 ? 32.737 1.335 -29.307 1.00 37.28 107 THR A O 1
ATOM 842 N N . PHE A 1 108 ? 33.151 3.365 -28.436 1.00 35.53 108 PHE A N 1
ATOM 843 C CA . PHE A 1 108 ? 32.770 4.130 -29.622 1.00 35.53 108 PHE A CA 1
ATOM 844 C C . PHE A 1 108 ? 34.054 4.493 -30.375 1.00 35.53 108 PHE A C 1
ATOM 846 O O . PHE A 1 108 ? 34.981 5.019 -29.759 1.00 35.53 108 PHE A O 1
ATOM 853 N N . GLY A 1 109 ? 34.117 4.150 -31.662 1.00 37.12 109 GLY A N 1
ATOM 854 C CA . GLY A 1 109 ? 35.136 4.629 -32.600 1.00 37.12 109 GLY A CA 1
ATOM 855 C C . GLY A 1 109 ? 34.625 5.822 -33.387 1.00 37.12 109 GLY A C 1
ATOM 856 O O . GLY A 1 109 ? 33.388 5.894 -33.579 1.00 37.12 109 GLY A O 1
#

M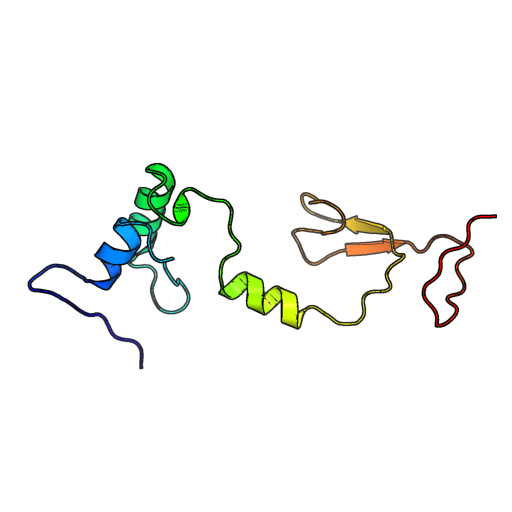ean predicted aligned error: 15.61 Å